Protein AF-A0A4U7DBX2-F1 (afdb_monomer_lite)

Structure (mmCIF, N/CA/C/O backbone):
data_AF-A0A4U7DBX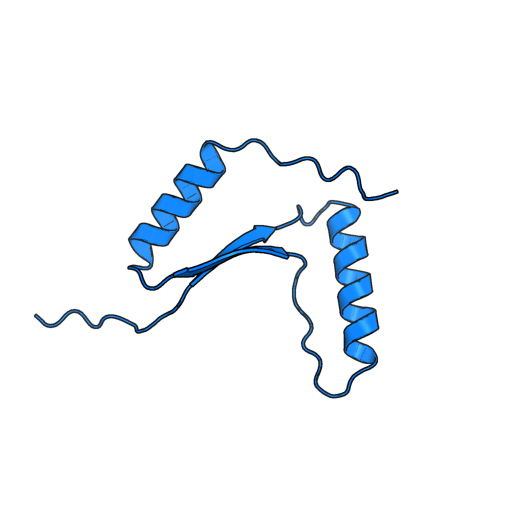2-F1
#
_entry.id   AF-A0A4U7DBX2-F1
#
loop_
_atom_site.group_PDB
_atom_site.id
_atom_site.type_symbol
_atom_site.label_atom_id
_atom_site.label_alt_id
_atom_site.label_comp_id
_atom_site.label_asym_id
_atom_site.label_entity_id
_atom_site.label_seq_id
_atom_site.pdbx_PDB_ins_code
_atom_site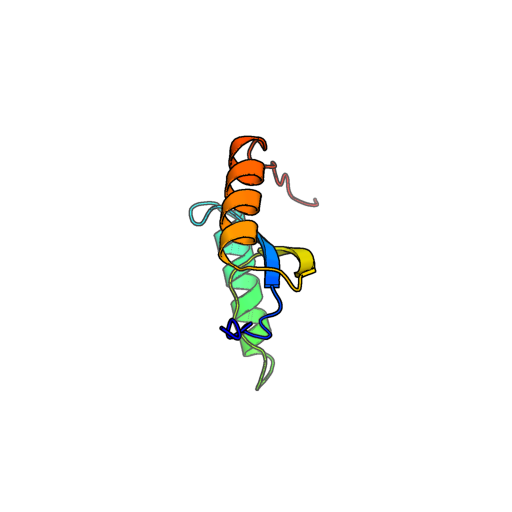.Cartn_x
_atom_site.Cartn_y
_atom_site.Cartn_z
_atom_site.occupancy
_atom_site.B_iso_or_equiv
_atom_site.auth_seq_id
_atom_site.auth_comp_id
_atom_site.auth_asym_id
_atom_site.auth_atom_id
_atom_site.pdbx_PDB_model_num
ATOM 1 N N . MET A 1 1 ? 29.630 7.287 -19.496 1.00 40.81 1 MET A N 1
ATOM 2 C CA . MET A 1 1 ? 28.831 7.833 -18.381 1.00 40.81 1 MET A CA 1
ATOM 3 C C . MET A 1 1 ? 28.099 6.653 -17.758 1.00 40.81 1 MET A C 1
ATOM 5 O O . MET A 1 1 ? 27.181 6.138 -18.376 1.00 40.81 1 MET A O 1
ATOM 9 N N . MET A 1 2 ? 28.605 6.102 -16.652 1.00 40.66 2 MET A N 1
ATOM 10 C CA . MET A 1 2 ? 27.943 4.984 -15.970 1.00 40.66 2 MET A CA 1
ATOM 11 C C . MET A 1 2 ? 26.807 5.577 -15.141 1.00 40.66 2 MET A C 1
ATOM 13 O O . MET A 1 2 ? 27.062 6.278 -14.166 1.00 40.66 2 MET A O 1
ATOM 17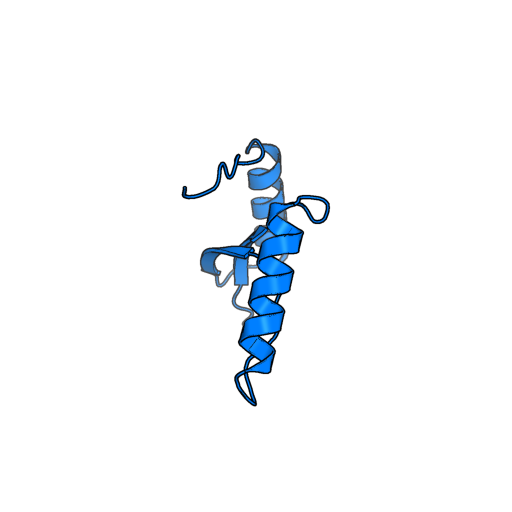 N N . SER A 1 3 ? 25.565 5.366 -15.576 1.00 48.66 3 SER A N 1
ATOM 18 C CA . SER A 1 3 ? 24.390 5.726 -14.789 1.00 48.66 3 SER A CA 1
ATOM 19 C C . SER A 1 3 ? 24.431 4.941 -13.483 1.00 48.66 3 SER A C 1
ATOM 21 O O . SER A 1 3 ? 24.483 3.711 -13.495 1.00 48.66 3 SER A O 1
ATOM 23 N N . ASN A 1 4 ? 24.436 5.660 -12.365 1.00 48.88 4 ASN A N 1
ATOM 24 C CA . ASN A 1 4 ? 24.317 5.109 -11.024 1.00 48.88 4 ASN A CA 1
ATOM 25 C C . ASN A 1 4 ? 22.917 4.489 -10.885 1.00 48.88 4 ASN A C 1
ATOM 27 O O . ASN A 1 4 ? 21.986 5.164 -10.450 1.00 48.88 4 ASN A O 1
ATOM 31 N N . ARG A 1 5 ? 22.731 3.242 -11.338 1.00 54.75 5 ARG A N 1
ATOM 32 C CA . ARG A 1 5 ? 21.482 2.506 -11.115 1.00 54.75 5 ARG A CA 1
ATOM 33 C C . ARG A 1 5 ? 21.387 2.265 -9.614 1.00 54.75 5 ARG A C 1
ATOM 35 O O . ARG A 1 5 ? 22.179 1.493 -9.077 1.00 54.75 5 ARG A O 1
ATOM 42 N N . SER A 1 6 ? 20.478 2.952 -8.923 1.00 58.97 6 SER A N 1
ATOM 43 C CA . SER A 1 6 ? 20.152 2.538 -7.563 1.00 58.97 6 SER A CA 1
ATOM 44 C C . SER A 1 6 ? 19.554 1.139 -7.668 1.00 58.97 6 SER A C 1
ATOM 46 O O . SER A 1 6 ? 18.683 0.890 -8.499 1.00 58.97 6 SER A O 1
ATOM 48 N N . ASN A 1 7 ? 20.073 0.202 -6.880 1.00 69.44 7 ASN A N 1
ATOM 49 C CA . ASN A 1 7 ? 19.541 -1.155 -6.811 1.00 69.44 7 ASN A CA 1
ATOM 50 C C . ASN A 1 7 ? 18.300 -1.150 -5.907 1.00 69.44 7 ASN A C 1
ATOM 52 O O . ASN A 1 7 ? 18.287 -1.738 -4.829 1.00 69.44 7 ASN A O 1
ATOM 56 N N . SER A 1 8 ? 17.330 -0.312 -6.264 1.00 85.38 8 SER A N 1
ATOM 57 C CA . SER A 1 8 ? 16.107 -0.116 -5.505 1.00 85.38 8 SER A CA 1
ATOM 58 C C . SER A 1 8 ? 15.051 -1.053 -6.057 1.00 85.38 8 SER A C 1
ATOM 60 O O . SER A 1 8 ? 14.676 -0.946 -7.220 1.00 85.38 8 SER A O 1
ATOM 62 N N . THR A 1 9 ? 14.568 -1.939 -5.198 1.00 93.06 9 THR A N 1
ATOM 63 C CA . THR A 1 9 ? 13.443 -2.815 -5.500 1.00 93.06 9 THR A CA 1
ATOM 64 C C . THR A 1 9 ? 12.155 -2.160 -5.021 1.00 93.06 9 THR A C 1
ATOM 66 O O . THR A 1 9 ? 12.051 -1.725 -3.871 1.00 93.06 9 THR A O 1
ATOM 69 N N . TYR A 1 10 ? 11.165 -2.093 -5.902 1.00 94.88 10 TYR A N 1
ATOM 70 C CA . TYR A 1 10 ? 9.896 -1.418 -5.660 1.00 94.88 10 TYR A CA 1
ATOM 71 C C . TYR A 1 10 ? 8.729 -2.401 -5.550 1.00 94.88 10 TYR A C 1
ATOM 73 O O . TYR A 1 10 ? 8.811 -3.579 -5.908 1.00 94.88 10 TYR A O 1
ATOM 81 N N . SER A 1 11 ? 7.606 -1.895 -5.046 1.00 94.88 11 SER A N 1
ATOM 82 C CA . SER A 1 11 ? 6.328 -2.598 -5.050 1.00 94.88 11 SER A CA 1
ATOM 83 C C . SER A 1 11 ? 5.185 -1.632 -5.355 1.00 94.88 11 SER A C 1
ATOM 85 O O . SER A 1 11 ? 5.251 -0.449 -5.024 1.00 94.88 11 SER A O 1
ATOM 87 N N . LEU A 1 12 ? 4.156 -2.145 -6.026 1.00 93.38 12 LEU A N 1
ATOM 88 C CA . LEU A 1 12 ? 2.939 -1.426 -6.378 1.00 93.38 12 LEU A CA 1
ATOM 89 C C . LEU A 1 12 ? 1.820 -1.836 -5.425 1.00 93.38 12 LEU A C 1
ATOM 91 O O . LEU A 1 12 ? 1.490 -3.023 -5.314 1.00 93.38 12 LEU A O 1
ATOM 95 N N . TRP A 1 13 ? 1.224 -0.850 -4.760 1.00 94.56 13 TRP A N 1
ATOM 96 C CA . TRP A 1 13 ? 0.212 -1.061 -3.731 1.00 94.56 13 TRP A CA 1
ATOM 97 C C . TRP A 1 13 ? -1.119 -0.409 -4.086 1.00 94.56 13 TRP A C 1
ATOM 99 O O . TRP A 1 13 ? -1.165 0.698 -4.620 1.00 94.56 13 TRP A O 1
ATOM 109 N N . LEU A 1 14 ? -2.205 -1.075 -3.700 1.00 91.12 14 LEU A N 1
ATOM 110 C CA . LEU A 1 14 ? -3.501 -0.436 -3.508 1.00 91.12 14 LEU A CA 1
ATOM 111 C C . LEU A 1 14 ? -3.579 0.061 -2.069 1.00 91.12 14 LEU A C 1
ATOM 113 O O . LEU A 1 14 ? -3.330 -0.698 -1.132 1.00 91.12 14 LEU A O 1
ATOM 117 N N . VAL A 1 15 ? -3.943 1.326 -1.902 1.00 90.19 15 VAL A N 1
ATOM 118 C CA . VAL A 1 15 ? -4.074 1.963 -0.590 1.00 90.19 15 VAL A CA 1
ATOM 119 C C . VAL A 1 15 ? -5.530 2.362 -0.400 1.00 90.19 15 VAL A C 1
ATOM 121 O O . VAL A 1 15 ? -6.154 2.925 -1.301 1.00 90.19 15 VAL A O 1
ATOM 124 N N . SER A 1 16 ? -6.083 2.051 0.770 1.00 86.06 16 SER A N 1
ATOM 125 C CA . SER A 1 16 ? -7.424 2.513 1.133 1.00 86.06 16 SER A CA 1
ATOM 126 C C . SER A 1 16 ? -7.418 4.033 1.304 1.00 86.06 16 SER A C 1
ATOM 128 O O . SER A 1 16 ? -6.466 4.598 1.842 1.00 86.06 16 SER A O 1
ATOM 130 N N . GLY A 1 17 ? -8.473 4.715 0.848 1.00 86.81 17 GLY A N 1
ATOM 131 C CA . GLY A 1 17 ? -8.568 6.167 1.014 1.00 86.81 17 GLY A CA 1
ATOM 132 C C . GLY A 1 17 ? -8.491 6.546 2.496 1.00 86.81 17 GLY A C 1
ATOM 133 O O . GLY A 1 17 ? -9.228 5.973 3.298 1.00 86.81 17 GLY A O 1
ATOM 134 N N . ALA A 1 18 ? -7.627 7.499 2.852 1.00 83.88 18 ALA A N 1
ATOM 135 C CA . ALA A 1 18 ? -7.313 7.835 4.249 1.00 83.88 18 ALA A CA 1
ATOM 136 C C . ALA A 1 18 ? -8.558 8.171 5.094 1.00 83.88 18 ALA A C 1
ATOM 138 O O . ALA A 1 18 ? -8.670 7.771 6.250 1.00 83.88 18 ALA A O 1
ATOM 139 N N . GLU A 1 19 ? -9.549 8.821 4.479 1.00 87.00 19 GLU A N 1
ATOM 140 C CA . GLU A 1 19 ? -10.788 9.234 5.148 1.00 87.00 19 GLU A CA 1
ATOM 141 C C . GLU A 1 19 ? -11.846 8.123 5.256 1.00 87.00 19 GLU A C 1
ATOM 143 O O . GLU A 1 19 ? -12.908 8.314 5.859 1.00 87.00 19 GLU A O 1
ATOM 148 N N . THR A 1 20 ? -11.584 6.946 4.686 1.00 87.69 20 THR A N 1
ATOM 149 C CA . THR A 1 20 ? -12.547 5.841 4.678 1.00 87.69 20 THR A CA 1
ATOM 150 C C . THR A 1 20 ? -12.604 5.126 6.027 1.00 87.69 20 THR A C 1
ATOM 152 O O . THR A 1 20 ? -11.611 4.998 6.746 1.00 87.69 20 THR A O 1
ATOM 155 N N . THR A 1 21 ? -13.782 4.595 6.367 1.00 89.88 21 THR A N 1
ATOM 156 C CA . THR A 1 21 ? -13.949 3.746 7.557 1.00 89.88 21 THR A CA 1
ATOM 157 C C . THR A 1 21 ? -13.051 2.511 7.495 1.00 89.88 21 THR A C 1
ATOM 159 O O . THR A 1 21 ? -12.452 2.159 8.507 1.00 89.88 21 THR A O 1
ATOM 162 N N . ALA A 1 22 ? -12.894 1.912 6.310 1.00 87.38 22 ALA A N 1
ATOM 163 C CA . ALA A 1 22 ? -12.023 0.758 6.101 1.00 87.38 22 ALA A CA 1
ATOM 164 C C . ALA A 1 22 ? -10.561 1.071 6.451 1.00 87.38 22 ALA A C 1
ATOM 166 O O . ALA A 1 22 ? -9.930 0.298 7.166 1.00 87.38 22 ALA A O 1
ATOM 167 N N . HIS A 1 23 ? -10.042 2.225 6.015 1.00 91.94 23 HIS A N 1
ATOM 168 C CA . HIS A 1 23 ? -8.687 2.652 6.361 1.00 91.94 23 HIS A CA 1
ATOM 169 C C . HIS A 1 23 ? -8.502 2.767 7.876 1.00 91.94 23 HIS A C 1
ATOM 171 O O . HIS A 1 23 ? -7.578 2.175 8.428 1.00 91.94 23 HIS A O 1
ATOM 177 N N . ARG A 1 24 ? -9.415 3.465 8.568 1.00 93.00 24 ARG A N 1
ATOM 178 C CA . ARG A 1 24 ? -9.346 3.630 10.030 1.00 93.00 24 ARG A CA 1
ATOM 179 C C . ARG A 1 24 ? -9.418 2.298 10.777 1.00 93.00 24 ARG A C 1
ATOM 181 O O . ARG A 1 24 ? -8.653 2.096 11.712 1.00 93.00 24 ARG A O 1
ATOM 188 N N . GLN A 1 25 ? -10.315 1.400 10.367 1.00 94.12 25 GLN A N 1
ATOM 189 C CA . GLN A 1 25 ? -10.456 0.078 10.986 1.00 94.12 25 GLN A CA 1
ATOM 190 C C . GLN A 1 25 ? -9.194 -0.764 10.798 1.00 94.12 25 GLN A C 1
ATOM 192 O O . GLN A 1 25 ? -8.656 -1.272 11.775 1.00 94.12 25 GLN A O 1
ATOM 197 N N . LEU A 1 26 ? -8.682 -0.851 9.568 1.00 94.19 26 LEU A N 1
ATOM 198 C CA . LEU A 1 26 ? -7.462 -1.604 9.281 1.00 94.19 26 LEU A CA 1
ATOM 199 C C . LEU A 1 26 ? -6.251 -1.015 10.008 1.00 94.19 26 LEU A C 1
ATOM 201 O O . LEU A 1 26 ? -5.462 -1.770 10.565 1.00 94.19 26 LEU A O 1
ATOM 205 N N . GLN A 1 27 ? -6.118 0.314 10.050 1.00 96.00 27 GLN A N 1
ATOM 206 C CA . GLN A 1 27 ? -5.032 0.972 10.774 1.00 96.00 27 GLN A CA 1
ATOM 207 C C . GLN A 1 27 ? -5.093 0.655 12.270 1.00 96.00 27 GLN A C 1
ATOM 209 O O . GLN A 1 27 ? -4.067 0.315 12.852 1.00 96.00 27 GLN A O 1
ATOM 214 N N . ALA A 1 28 ? -6.281 0.723 12.881 1.00 96.00 28 ALA A N 1
ATOM 215 C CA . ALA A 1 28 ? -6.461 0.378 14.287 1.00 96.00 28 ALA A CA 1
ATOM 216 C C . ALA A 1 28 ? -6.101 -1.090 14.559 1.00 96.00 28 ALA A C 1
ATOM 218 O O . ALA A 1 28 ? -5.357 -1.366 15.494 1.00 96.00 28 ALA A O 1
ATOM 219 N N . THR A 1 29 ? -6.558 -2.019 13.712 1.00 95.94 29 THR A N 1
ATOM 220 C CA . THR A 1 29 ? -6.234 -3.447 13.839 1.00 95.94 29 THR A CA 1
ATOM 221 C C . THR A 1 29 ? -4.739 -3.722 13.680 1.00 95.94 29 THR A C 1
ATOM 223 O O . THR A 1 29 ? -4.184 -4.493 14.458 1.00 95.94 29 THR A O 1
ATOM 226 N N . ILE A 1 30 ? -4.067 -3.098 12.704 1.00 96.06 30 ILE A N 1
ATOM 227 C CA . ILE A 1 30 ? -2.614 -3.246 12.522 1.00 96.06 30 ILE A CA 1
ATOM 228 C C . ILE A 1 30 ? -1.877 -2.761 13.772 1.00 96.06 30 ILE A C 1
ATOM 230 O O . ILE A 1 30 ? -1.021 -3.479 14.281 1.00 96.06 30 ILE A O 1
ATOM 234 N N . THR A 1 31 ? -2.231 -1.578 14.283 1.00 96.94 31 THR A N 1
ATOM 235 C CA . THR A 1 31 ? -1.613 -1.018 15.490 1.00 96.94 31 THR A CA 1
ATOM 236 C C . THR A 1 31 ? -1.835 -1.923 16.704 1.00 96.94 31 THR A C 1
ATOM 238 O O . THR A 1 31 ? -0.869 -2.277 17.372 1.00 96.94 31 THR A O 1
ATOM 241 N N . GLU A 1 32 ? -3.070 -2.372 16.945 1.00 97.50 32 GLU A N 1
ATOM 242 C CA . GLU A 1 32 ? -3.400 -3.254 18.073 1.00 97.50 32 GLU A CA 1
ATOM 243 C C . GLU A 1 32 ? -2.624 -4.579 18.022 1.00 97.50 32 GLU A C 1
ATOM 245 O O . GLU A 1 32 ? -2.178 -5.088 19.049 1.00 97.50 32 GLU A O 1
ATOM 250 N N . LEU A 1 33 ? -2.463 -5.167 16.833 1.00 96.81 33 LEU A N 1
ATOM 251 C CA . LEU A 1 33 ? -1.712 -6.411 16.677 1.00 96.81 33 LEU A CA 1
ATOM 252 C C . LEU A 1 33 ? -0.205 -6.199 16.835 1.00 96.81 33 LEU A C 1
ATOM 254 O O . LEU A 1 33 ? 0.456 -7.052 17.427 1.00 96.81 33 LEU A O 1
ATOM 258 N N . ALA A 1 34 ? 0.330 -5.083 16.337 1.00 97.19 34 ALA A N 1
ATOM 259 C CA . ALA A 1 34 ? 1.744 -4.756 16.467 1.00 97.19 34 ALA A CA 1
ATOM 260 C C . ALA A 1 34 ? 2.152 -4.563 17.937 1.00 97.19 34 ALA A C 1
ATOM 262 O O . ALA A 1 34 ? 3.186 -5.069 18.352 1.00 97.19 34 ALA A O 1
ATOM 263 N N . GLU A 1 35 ? 1.302 -3.943 18.762 1.00 96.88 35 GLU A N 1
ATOM 264 C CA . GLU A 1 35 ? 1.554 -3.758 20.202 1.00 96.88 35 GLU A CA 1
ATOM 265 C C . GLU A 1 35 ? 1.691 -5.076 20.988 1.00 96.88 35 GLU A C 1
ATOM 267 O O . GLU A 1 35 ? 2.224 -5.091 22.097 1.00 96.88 35 GLU A O 1
ATOM 272 N N . ARG A 1 36 ? 1.221 -6.199 20.431 1.00 97.19 36 ARG A N 1
ATOM 273 C CA . ARG A 1 36 ? 1.278 -7.520 21.079 1.00 97.19 36 ARG A CA 1
ATOM 274 C C . ARG A 1 36 ? 2.594 -8.261 20.844 1.00 97.19 36 ARG A C 1
ATOM 276 O O . ARG A 1 36 ? 2.787 -9.327 21.428 1.00 97.19 36 ARG A O 1
ATOM 283 N N . VAL A 1 37 ? 3.468 -7.753 19.977 1.00 95.56 37 VAL A N 1
ATOM 284 C CA . VAL A 1 37 ? 4.715 -8.414 19.575 1.00 95.56 37 VAL A CA 1
ATOM 285 C C . VAL A 1 37 ? 5.849 -7.393 19.615 1.00 95.56 37 VAL A C 1
ATOM 287 O O . VAL A 1 37 ? 5.780 -6.380 18.934 1.00 95.56 37 VAL A O 1
ATOM 290 N N . GLU A 1 38 ? 6.900 -7.686 20.388 1.00 92.50 38 GLU A N 1
ATOM 291 C CA . GLU A 1 38 ? 7.994 -6.755 20.736 1.00 92.50 38 GLU A CA 1
ATOM 292 C C . GLU A 1 38 ? 8.602 -6.008 19.533 1.00 92.50 38 GLU A C 1
ATOM 294 O O . GLU A 1 38 ? 8.857 -4.811 19.629 1.00 92.50 38 GLU A O 1
ATOM 299 N N . ASP A 1 39 ? 8.732 -6.677 18.383 1.00 94.19 39 ASP A N 1
ATOM 300 C CA . ASP A 1 39 ? 9.379 -6.133 17.181 1.00 94.19 39 ASP A CA 1
ATOM 301 C C . ASP A 1 39 ? 8.443 -6.021 15.962 1.00 94.19 39 ASP A C 1
ATOM 303 O O . ASP A 1 39 ? 8.903 -5.916 14.819 1.00 94.19 39 ASP A O 1
ATOM 307 N N . ALA A 1 40 ? 7.121 -6.089 16.150 1.00 96.06 40 ALA A N 1
ATOM 308 C CA . ALA A 1 40 ? 6.204 -5.984 15.018 1.00 96.06 40 ALA A CA 1
ATOM 309 C C . ALA A 1 40 ? 6.112 -4.531 14.505 1.00 96.06 40 ALA A C 1
ATOM 311 O O . ALA A 1 40 ? 5.764 -3.624 15.265 1.00 96.06 40 ALA A O 1
ATOM 312 N N . PRO A 1 41 ? 6.377 -4.274 13.208 1.00 95.25 41 PRO A N 1
ATOM 313 C CA . PRO A 1 41 ? 6.325 -2.924 12.668 1.00 95.25 41 PRO A CA 1
ATOM 314 C C . PRO A 1 41 ? 4.880 -2.460 12.469 1.00 95.25 41 PRO A C 1
ATOM 316 O O . PRO A 1 41 ? 4.031 -3.199 11.968 1.00 95.25 41 PRO A O 1
ATOM 319 N N . VAL A 1 42 ? 4.623 -1.186 12.765 1.00 95.69 42 VAL A N 1
ATOM 320 C CA . VAL A 1 42 ? 3.388 -0.512 12.354 1.00 95.69 42 VAL A CA 1
ATOM 321 C C . VAL A 1 42 ? 3.557 0.003 10.927 1.00 95.69 42 VAL A C 1
ATOM 323 O O . VAL A 1 42 ? 4.527 0.691 10.610 1.00 95.69 42 VAL A O 1
ATOM 326 N N . PHE A 1 43 ? 2.593 -0.303 10.062 1.00 95.00 43 PHE A N 1
ATOM 327 C CA . PHE A 1 43 ? 2.549 0.165 8.679 1.00 95.00 43 PHE A CA 1
ATOM 328 C C . PHE A 1 43 ? 1.134 0.615 8.297 1.00 95.00 43 PHE A C 1
ATOM 330 O O . PHE A 1 43 ? 0.152 0.243 8.938 1.00 95.00 43 PHE A O 1
ATOM 337 N N . GLY A 1 44 ? 1.029 1.436 7.251 1.00 94.06 44 GLY A N 1
ATOM 338 C CA . GLY A 1 44 ? -0.264 1.896 6.740 1.00 94.06 44 GLY A CA 1
ATOM 339 C C . GLY A 1 44 ? -1.009 0.789 5.974 1.00 94.06 44 GLY A C 1
ATOM 340 O O . GLY A 1 44 ? -0.356 0.026 5.260 1.00 94.06 44 GLY A O 1
ATOM 341 N N . PRO A 1 45 ? -2.351 0.697 6.045 1.00 94.62 45 PRO A N 1
ATOM 342 C CA . PRO A 1 45 ? -3.126 -0.325 5.343 1.00 94.62 45 PRO A CA 1
ATOM 343 C C . PRO A 1 45 ? -2.918 -0.302 3.825 1.00 94.62 45 PRO A C 1
ATOM 345 O O . PRO A 1 45 ? -3.263 0.675 3.154 1.00 94.62 45 PRO A O 1
ATOM 348 N N . HIS A 1 46 ? -2.414 -1.401 3.270 1.00 94.38 46 HIS A N 1
ATOM 349 C CA . HIS A 1 46 ? -2.198 -1.551 1.835 1.00 94.38 46 HIS A CA 1
ATOM 350 C C . HIS A 1 46 ? -2.352 -3.007 1.383 1.00 94.38 46 HIS A C 1
ATOM 352 O O . HIS A 1 46 ? -2.243 -3.937 2.179 1.00 94.38 46 HIS A O 1
ATOM 358 N N . VAL A 1 47 ? -2.585 -3.194 0.085 1.00 91.81 47 VAL A N 1
ATOM 359 C CA . VAL A 1 47 ? -2.552 -4.497 -0.588 1.00 91.81 47 VAL A CA 1
ATOM 360 C C . VAL A 1 47 ? -1.473 -4.450 -1.657 1.00 91.81 47 VAL A C 1
ATOM 362 O O . VAL A 1 47 ? -1.544 -3.637 -2.580 1.00 91.81 47 VAL A O 1
ATOM 365 N N . THR A 1 48 ? -0.471 -5.320 -1.553 1.00 93.94 48 THR A N 1
ATOM 366 C CA . THR A 1 48 ? 0.550 -5.458 -2.594 1.00 93.94 48 THR A CA 1
ATOM 367 C C . THR A 1 48 ? -0.033 -6.166 -3.811 1.00 93.94 48 THR A C 1
ATOM 369 O O . THR A 1 48 ? -0.492 -7.299 -3.710 1.00 93.94 48 THR A O 1
ATOM 372 N N . VAL A 1 49 ? 0.002 -5.503 -4.969 1.00 91.75 49 VAL A N 1
ATOM 373 C CA . VAL A 1 49 ? -0.426 -6.085 -6.253 1.00 91.75 49 VAL A CA 1
ATOM 374 C C . VAL A 1 49 ? 0.756 -6.751 -6.946 1.00 91.75 49 VAL A C 1
ATOM 376 O O . VAL A 1 49 ? 0.641 -7.859 -7.459 1.00 91.75 49 VAL A O 1
ATOM 379 N N . VAL A 1 50 ? 1.902 -6.067 -6.945 1.00 93.00 50 VAL A N 1
ATOM 380 C CA . VAL A 1 50 ? 3.160 -6.546 -7.522 1.00 93.00 50 VAL A CA 1
ATOM 381 C C . VAL A 1 50 ? 4.297 -6.108 -6.604 1.00 93.00 50 VAL A C 1
ATOM 383 O O . VAL A 1 50 ? 4.357 -4.944 -6.210 1.00 93.00 50 VAL A O 1
ATOM 386 N N . GLY A 1 51 ? 5.195 -7.024 -6.253 1.00 93.38 51 GLY A N 1
ATOM 387 C CA . GLY A 1 51 ? 6.426 -6.731 -5.516 1.00 93.38 51 GLY A CA 1
ATOM 388 C C . GLY A 1 51 ? 7.654 -7.160 -6.312 1.00 93.38 51 GLY A C 1
ATOM 389 O O . GLY A 1 51 ? 7.523 -7.894 -7.288 1.00 93.38 51 GLY A O 1
ATOM 390 N N . GLY A 1 52 ? 8.840 -6.719 -5.889 1.00 92.94 52 GLY A N 1
ATOM 391 C CA . GLY A 1 52 ? 10.090 -7.153 -6.519 1.00 92.94 52 GLY A CA 1
ATOM 392 C C . GLY A 1 52 ? 10.374 -6.474 -7.860 1.00 92.94 52 GLY A C 1
ATOM 393 O O . GLY A 1 52 ? 10.929 -7.106 -8.750 1.00 92.94 52 GLY A O 1
ATOM 394 N N . ILE A 1 53 ? 9.923 -5.230 -8.046 1.00 92.94 53 ILE A N 1
ATOM 395 C CA . ILE A 1 53 ? 10.072 -4.522 -9.318 1.00 92.94 53 ILE A CA 1
ATOM 396 C C . ILE A 1 53 ? 11.418 -3.801 -9.337 1.00 92.94 53 ILE A C 1
ATOM 398 O O . ILE A 1 53 ? 11.600 -2.811 -8.626 1.00 92.94 53 ILE A O 1
ATOM 402 N N . ASP A 1 54 ? 12.327 -4.283 -10.177 1.00 92.94 54 ASP A N 1
ATOM 403 C CA . ASP A 1 54 ? 13.636 -3.676 -10.401 1.00 92.94 54 ASP A CA 1
ATOM 404 C C . ASP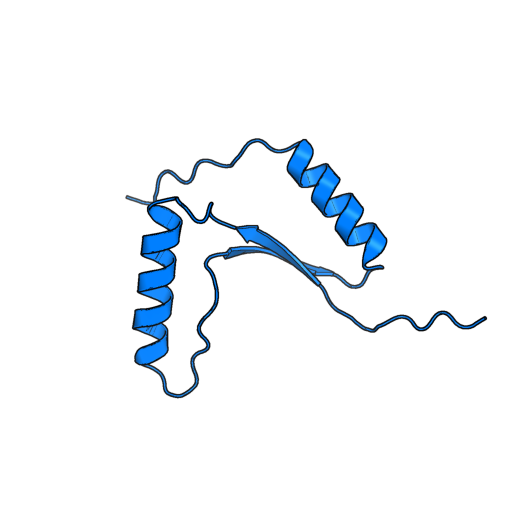 A 1 54 ? 13.604 -2.884 -11.716 1.00 92.94 54 ASP A C 1
ATOM 406 O O . ASP A 1 54 ? 13.847 -3.423 -12.796 1.00 92.94 54 ASP A O 1
ATOM 410 N N . ASP A 1 55 ? 13.256 -1.601 -11.633 1.00 87.50 55 ASP A N 1
ATOM 411 C CA . ASP A 1 55 ? 13.150 -0.716 -12.797 1.00 87.50 55 ASP A CA 1
ATOM 412 C C . ASP A 1 55 ? 13.514 0.734 -12.429 1.00 87.50 55 ASP A C 1
ATOM 414 O O . ASP A 1 55 ? 13.711 1.078 -11.259 1.00 87.50 55 ASP A O 1
ATOM 418 N N . GLU A 1 56 ? 13.626 1.607 -13.429 1.00 89.69 56 GLU A N 1
ATOM 419 C CA . GLU A 1 56 ? 13.891 3.022 -13.213 1.00 89.69 56 GLU A CA 1
ATOM 420 C C . GLU A 1 56 ? 12.710 3.698 -12.504 1.00 89.69 56 GLU A C 1
ATOM 422 O O . GLU A 1 56 ? 11.573 3.691 -12.980 1.00 89.69 56 GLU A O 1
ATOM 427 N N . ARG A 1 57 ? 13.003 4.374 -11.388 1.00 89.56 57 ARG A N 1
ATOM 428 C CA . ARG A 1 57 ? 12.022 5.113 -10.585 1.00 89.56 57 ARG A CA 1
ATOM 429 C C . ARG A 1 57 ? 11.084 5.989 -11.423 1.00 89.56 57 ARG A C 1
ATOM 431 O O . ARG A 1 57 ? 9.877 5.951 -11.209 1.00 89.56 57 ARG A O 1
ATOM 438 N N . THR A 1 58 ? 11.624 6.770 -12.358 1.00 91.62 58 THR A N 1
ATOM 439 C CA . THR A 1 58 ? 10.837 7.688 -13.198 1.00 91.62 58 THR A CA 1
ATOM 440 C C . THR A 1 58 ? 9.796 6.935 -14.029 1.00 91.62 58 THR A C 1
ATOM 442 O O . THR A 1 58 ? 8.634 7.337 -14.081 1.00 91.62 58 THR A O 1
ATOM 445 N N . ALA A 1 59 ? 10.192 5.805 -14.623 1.00 90.00 59 ALA A N 1
ATOM 446 C CA . ALA A 1 59 ? 9.306 4.956 -15.415 1.00 90.00 59 ALA A CA 1
ATOM 447 C C . ALA A 1 59 ? 8.218 4.304 -14.544 1.00 90.00 59 ALA A C 1
ATOM 449 O O . ALA A 1 59 ? 7.054 4.219 -14.951 1.00 90.00 59 ALA A O 1
ATOM 450 N N . LEU A 1 60 ? 8.563 3.905 -13.315 1.00 93.19 60 LEU A N 1
ATOM 451 C CA . LEU A 1 60 ? 7.602 3.366 -12.349 1.00 93.19 60 LEU A CA 1
ATOM 452 C C . LEU A 1 60 ? 6.589 4.415 -11.884 1.00 93.19 60 LEU A C 1
ATOM 454 O O . LEU A 1 60 ? 5.399 4.111 -11.782 1.00 93.19 60 LEU A O 1
ATOM 458 N N . GLU A 1 61 ? 7.023 5.652 -11.639 1.00 93.81 61 GLU A N 1
ATOM 459 C CA . GLU A 1 61 ? 6.135 6.761 -11.278 1.00 93.81 61 GLU A CA 1
ATOM 460 C C .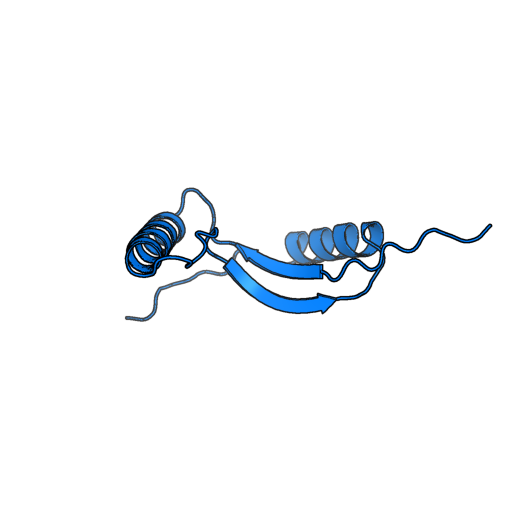 GLU A 1 61 ? 5.147 7.082 -12.415 1.00 93.81 61 GLU A C 1
ATOM 462 O O . GLU A 1 61 ? 3.945 7.236 -12.169 1.00 93.81 61 GLU A O 1
ATOM 467 N N . GLU A 1 62 ? 5.619 7.129 -13.664 1.00 95.06 62 GLU A N 1
ATOM 468 C CA . GLU A 1 62 ? 4.774 7.362 -14.842 1.00 95.06 62 GLU A CA 1
ATOM 469 C C . GLU A 1 62 ? 3.772 6.222 -15.072 1.00 95.06 62 GLU A C 1
ATOM 471 O O . GLU A 1 62 ? 2.574 6.460 -15.278 1.00 95.06 62 GLU A O 1
ATOM 476 N N . THR A 1 63 ? 4.237 4.977 -14.967 1.00 91.94 63 THR A N 1
ATOM 477 C CA . THR A 1 63 ? 3.391 3.786 -15.104 1.00 91.94 63 THR A CA 1
ATOM 478 C C . THR A 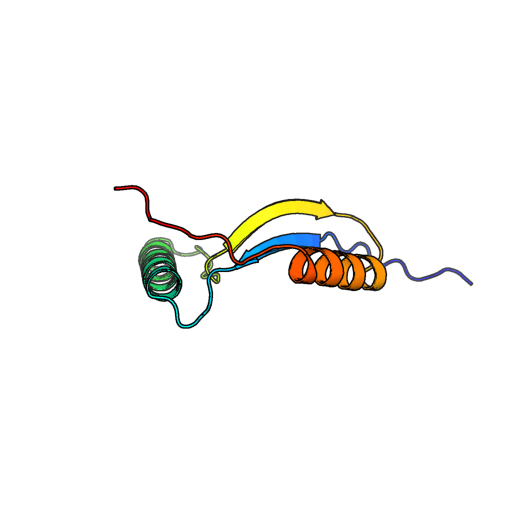1 63 ? 2.314 3.762 -14.024 1.00 91.94 63 THR A C 1
ATOM 480 O O . THR A 1 63 ? 1.132 3.589 -14.328 1.00 91.94 63 THR A O 1
ATOM 483 N N . THR A 1 64 ? 2.690 4.019 -12.769 1.00 92.94 64 THR A N 1
ATOM 484 C CA . THR A 1 64 ? 1.753 4.065 -11.638 1.00 92.94 64 THR A CA 1
ATOM 485 C C . THR A 1 64 ? 0.691 5.143 -11.846 1.00 92.94 64 THR A C 1
ATOM 487 O O . THR A 1 64 ? -0.497 4.881 -11.655 1.00 92.94 64 THR A O 1
ATOM 490 N N . ARG A 1 65 ? 1.080 6.338 -12.312 1.00 92.94 65 ARG A N 1
ATOM 491 C CA . ARG A 1 65 ? 0.136 7.425 -12.620 1.00 92.94 65 ARG A CA 1
ATOM 492 C C . ARG A 1 65 ? -0.833 7.043 -13.738 1.00 92.94 65 ARG A C 1
ATOM 494 O O . ARG A 1 65 ? -2.028 7.308 -13.630 1.00 92.94 65 ARG A O 1
ATOM 501 N N . THR A 1 66 ? -0.330 6.397 -14.786 1.00 92.94 66 THR A N 1
ATOM 502 C CA . THR A 1 66 ? -1.143 5.931 -15.917 1.00 92.94 66 THR A CA 1
ATOM 503 C C . THR A 1 66 ? -2.160 4.878 -15.479 1.00 92.94 66 THR A C 1
ATOM 505 O O . THR A 1 66 ? -3.320 4.933 -15.886 1.00 92.94 66 THR A O 1
ATOM 508 N N . LEU A 1 67 ? -1.754 3.938 -14.622 1.00 90.12 67 LEU A N 1
ATOM 509 C CA . LEU A 1 67 ? -2.653 2.934 -14.051 1.00 90.12 67 LEU A CA 1
ATOM 510 C C . LEU A 1 67 ? -3.725 3.581 -13.169 1.00 90.12 67 LEU A C 1
ATOM 512 O O . LEU A 1 67 ? -4.909 3.289 -13.339 1.00 90.12 67 LEU A O 1
ATOM 516 N N . ALA A 1 68 ? -3.334 4.504 -12.287 1.00 88.25 68 ALA A N 1
ATOM 517 C CA . ALA A 1 68 ? -4.263 5.215 -11.413 1.00 88.25 68 ALA A CA 1
ATOM 518 C C . ALA A 1 68 ? -5.311 6.019 -12.203 1.00 88.25 68 ALA A C 1
ATOM 520 O O . ALA A 1 68 ? -6.487 5.992 -11.861 1.00 88.25 68 ALA A O 1
ATOM 521 N N . ALA A 1 69 ? -4.918 6.675 -13.300 1.00 88.81 69 ALA A N 1
ATOM 522 C CA . ALA A 1 69 ? -5.834 7.458 -14.133 1.00 88.81 69 ALA A CA 1
ATOM 523 C C . ALA A 1 69 ? -6.862 6.605 -14.901 1.00 88.81 69 ALA A C 1
ATOM 525 O O . ALA A 1 69 ? -7.918 7.101 -15.286 1.00 88.81 69 ALA A O 1
ATOM 526 N N . ARG A 1 70 ? -6.549 5.329 -15.155 1.00 88.00 70 ARG A N 1
ATOM 527 C CA . ARG A 1 70 ? -7.387 4.412 -15.945 1.00 88.00 70 ARG A CA 1
ATOM 528 C C . ARG A 1 70 ? -8.282 3.517 -15.093 1.00 88.00 70 ARG A C 1
ATOM 530 O O . ARG A 1 70 ? -9.138 2.829 -15.645 1.00 88.00 70 ARG A O 1
ATOM 537 N N . THR A 1 71 ? -8.071 3.500 -13.782 1.00 79.44 71 THR A N 1
ATOM 538 C CA . THR A 1 71 ? -8.741 2.572 -12.871 1.00 79.44 71 THR A CA 1
ATOM 539 C C . THR A 1 71 ? -9.712 3.355 -12.000 1.00 79.44 71 THR A C 1
ATOM 541 O O . THR A 1 71 ? -9.317 4.292 -11.311 1.00 79.44 71 THR A O 1
ATOM 544 N N . ALA A 1 72 ? -10.993 2.986 -12.022 1.00 78.81 72 ALA A N 1
ATOM 545 C CA . ALA A 1 72 ? -11.940 3.510 -11.043 1.00 78.81 72 ALA A CA 1
ATOM 546 C C . ALA A 1 72 ? -11.559 3.006 -9.637 1.00 78.81 72 ALA A C 1
ATOM 548 O O . ALA A 1 72 ? -11.035 1.892 -9.527 1.00 78.81 72 ALA A O 1
ATOM 549 N N . PRO A 1 73 ? -11.826 3.771 -8.561 1.00 76.38 73 PRO A N 1
ATOM 550 C CA . PRO A 1 73 ? -11.639 3.276 -7.204 1.00 76.38 73 PRO A CA 1
ATOM 551 C C . PRO A 1 73 ? -12.339 1.928 -7.027 1.00 76.38 73 PRO A C 1
ATOM 553 O O . PRO A 1 73 ? -13.523 1.787 -7.336 1.00 76.38 73 PRO A O 1
ATOM 556 N N . LEU A 1 74 ? -11.594 0.932 -6.555 1.00 73.88 74 LEU A N 1
ATOM 557 C CA . LEU A 1 74 ? -12.154 -0.381 -6.274 1.00 73.88 74 LEU A CA 1
ATOM 558 C C . LEU A 1 74 ? -13.004 -0.279 -5.006 1.00 73.88 74 LEU A C 1
ATOM 560 O O . LEU A 1 74 ? -12.522 0.176 -3.966 1.00 73.88 74 LEU A O 1
ATOM 564 N N . ALA A 1 75 ? -14.266 -0.689 -5.095 1.00 70.56 75 ALA A N 1
ATOM 565 C CA . ALA A 1 75 ? -15.108 -0.831 -3.919 1.00 70.56 75 ALA A CA 1
ATOM 566 C C . ALA A 1 75 ? -14.631 -2.044 -3.112 1.00 70.56 75 ALA A C 1
ATOM 568 O O . ALA A 1 75 ? -14.452 -3.135 -3.655 1.00 70.56 75 ALA A O 1
ATOM 569 N N . PHE A 1 76 ? -14.397 -1.839 -1.818 1.00 62.50 76 PHE A N 1
ATOM 570 C CA . PHE A 1 76 ? -14.154 -2.921 -0.876 1.00 62.50 76 PHE A CA 1
ATOM 571 C C . PHE A 1 76 ? -15.394 -3.052 0.005 1.00 62.50 76 PHE A C 1
ATOM 573 O O . PHE A 1 76 ? -15.527 -2.350 1.005 1.00 62.50 76 PHE A O 1
ATOM 580 N N . ASP A 1 77 ? -16.309 -3.940 -0.382 1.00 60.72 77 ASP A N 1
ATOM 581 C CA . ASP A 1 77 ? -17.611 -4.103 0.287 1.00 60.72 77 ASP A CA 1
ATOM 582 C C . ASP A 1 77 ? -17.530 -4.919 1.593 1.00 60.72 77 ASP A C 1
ATOM 584 O O . ASP A 1 77 ? -18.550 -5.255 2.196 1.00 60.72 77 ASP A O 1
ATOM 588 N N . GLY A 1 78 ? -16.310 -5.209 2.059 1.00 52.75 78 GLY A N 1
ATOM 589 C CA . GLY A 1 78 ? -16.045 -6.052 3.218 1.00 52.75 78 GLY A CA 1
ATOM 590 C C . GLY A 1 78 ? -16.312 -7.534 2.939 1.00 52.75 78 GLY A C 1
ATOM 591 O O . GLY A 1 78 ? -17.163 -7.911 2.137 1.00 52.75 78 GLY A O 1
ATOM 592 N N . VAL A 1 79 ? -15.568 -8.404 3.618 1.00 50.16 79 VAL A N 1
ATOM 593 C CA . VAL A 1 79 ? -15.972 -9.805 3.775 1.00 50.16 79 VAL A CA 1
ATOM 594 C C . VAL A 1 79 ? -16.922 -9.830 4.973 1.00 50.16 79 VAL A C 1
ATOM 596 O O . VAL A 1 79 ? -16.535 -9.388 6.054 1.00 50.16 79 VAL A O 1
ATOM 599 N N . ARG A 1 80 ? -18.174 -10.242 4.745 1.00 39.66 80 ARG A N 1
ATOM 600 C CA . ARG A 1 80 ? -19.174 -10.467 5.802 1.00 39.66 80 ARG A CA 1
ATOM 601 C C . ARG A 1 80 ? -18.784 -11.627 6.706 1.00 39.66 80 ARG A C 1
ATOM 603 O O . ARG A 1 80 ? -18.259 -12.625 6.164 1.00 39.66 80 ARG A O 1
#

pLDDT: mean 85.49, std 15.22, range [39.66, 97.5]

Secondary structure (DSSP, 8-state):
---------EEEEEE--TTSHHHHHHHHHHHHHHTTSTTPPP---EEEEEEEE-S-HHHHHHHHHHHHHHSPPPP-----

Sequence (80 aa):
MMSNRSNSTYSLWLVSGAETTAHRQLQATITELAERVEDAPVFGPHVTVVGGIDDERTALEETTRTLAARTAPLAFDGVR

Foldseek 3Di:
DDPPQDQDWDFDKDADDCPDPVQVVVQVVQVVVQVVDPPRDRDGDIDTPDTRDRDDPVVVVVVNVVVVVVDDDDDDPDDD

Radius of gyration: 16.39 Å; chains: 1; bounding box: 48×20×40 Å

=== Feature glossary ===
Key to the feature types in this record:

pLDDT. pLDDT is the predicted lDDT-Cα score: AlphaFold's confidence that the local environment of each residue (all inter-atomic distances within 15 Å) is correctly placed. It is a per-residue number between 0 and 100, with higher meaning more reliable.

Radius of gyration, Cα contacts, bounding box. The geometric summary reports three shape descriptors. Rg (radius of gyration) measures how spread out the Cα atoms are about their centre of mass; compact globular proteins have small Rg, elongated or unfolded ones large. Cα contacts (<8 Å, |i−j|>4) count long-range residue pairs in spatial proximity — high for tightly packed folds, near zero for rods or random coil. The bounding-box extents give the protein's footprint along x, y, z in Å.

Backbone torsions (φ/ψ). Backbone dihedral angles. Every residue except chain termini has a φ (preceding-C → N → Cα → C) and a ψ (N → Cα → C → next-N). They are reported in degrees following the IUPAC sign convention. Secondary structure is essentially a statement about which (φ, ψ) basin each residue occupies.

Contact-map, Ramachandran, and PAE plots. Plot images: a contact map (which residues are close in 3D, as an N×N binary image), a Ramachandran scatter (backbone torsion angles, revealing secondary-structure composition at a glance), and — for AlphaFold structures — a PAE heatmap (pairwise prediction confidence).

Predicted aligned error. Predicted Aligned Error (PAE) is an AlphaFold confidence matrix: entry (i, j) is the expected error in the position of residue j, in ångströms, when the prediction is superimposed on the true structure at residue i. Low PAE within a block of residues means that block is internally rigid and well-predicted; high PAE between two blocks means their relative placement is uncertain even if each block individually is confident.

Secondary structure (3-state, P-SEA). Three-state secondary structure (P-SEA) collapses the eight DSSP classes into helix (a), strand (b), and coil (c). P-SEA assigns these from Cα geometry alone — distances and angles — without requiring backbone oxygens, so it works on any Cα trace.

Solvent-accessible surface area. Solvent-accessible surface area (SASA) is the area in Å² traced out by the centre of a 1.4 Å probe sphere (a water molecule) rolled over the protein's van der Waals surface (Shrake–Rupley / Lee–Richards construction). Buried residues have near-zero SASA; fully exposed residues can exceed 200 Å². The total SASA scales roughly with the number of surface residues.

Foldseek 3Di. The Foldseek 3Di string encodes local tertiary geometry as a 20-letter alphabet — one character per residue — derived from the relative positions of nearby Cα atoms. Unlike the amino-acid sequence, 3Di is a direct function of the 3D structure, so two proteins with the same fold have similar 3Di strings even at low sequence identity.

B-factor. For experimental (PDB) structures, the B-factor (temperature factor) quantifies the positional spread of each atom in the crystal — a combination of thermal vibration and static disorder — in units of Å². High B-factors mark flexible loops or poorly resolved regions; low B-factors mark the rigid, well-ordered core.

mmCIF coordinates. The mmCIF block holds the 3D Cartesian coordinates of each backbone atom (N, Cα, C, O) in ångströms. mmCIF is the PDB's canonical archive format — a tagged-loop text representation of the atomic model.

InterPro / GO / CATH / organism. Functional annotations link the protein to curated databases. InterPro entries identify conserved domains and families by matching the sequence against member-database signatures (Pfam, PROSITE, CDD, …). Gene Ontology (GO) terms describe molecular function, biological process, and cellular component in a controlled vocabulary. CATH places the structure in a hierarchical fold classification (Class/Architecture/Topology/Homologous-superfamily). The organism is the source species.

Rendered structure images. Structure images are PyMOL renders from six orthogonal camera directions. Cartoon representation draws helices as coils and strands as arrows; sticks shows the backbone as bonds; surface shows the solvent-excluded envelope. Rainbow coloring maps sequence position to hue (blue→red, N→C); chain coloring assigns a distinct color per polypeptide.

Sequence. This is the polypeptide sequence — one letter per residue, N-terminus first. Length ranges from a few dozen residues for small domains to over a thousand for large multi-domain proteins.

Secondary structure (8-state, DSSP). The SS8 string is DSSP's per-residue secondary-structure call. α-helix (H) means an i→i+4 H-bond ladder; β-strand (E) means the residue participates in a β-sheet; 3₁₀ (G) and π (I) are tighter and wider helices; T/S are turns/bends; '-' is loop.

Nearest PDB structures. Structural nearest neighbors (via Foldseek easy-search vs the PDB). Reported per hit: target PDB id, E-value, and alignment TM-score. A TM-score above ~0.5 is the conventional threshold for 'same fold'.